Protein AF-A0A7L3EY01-F1 (afdb_monomer_lite)

pLDDT: mean 86.4, std 13.01, range [42.72, 97.88]

Radius of gyration: 22.58 Å; chains: 1; bounding box: 52×26×66 Å

InterPro domains:
  IPR003961 Fibronectin type III [PF00041] (53-123)
  IPR003961 Fibronectin type III [PS50853] (38-135)
  IPR003961 Fibronectin type III [cd00063] (39-123)
  IPR013783 Immunoglobulin-like fold [G3DSA:2.60.40.10] (29-134)
  IPR036116 Fibronectin type III superfamily [SSF49265] (3-123)
  IPR051622 Receptor-type Tyrosine-protein Phosphatases [PTHR24051] (3-133)

Foldseek 3Di:
DDDDDDDDDFAQDKDKDFDADPPGRTPDIDIDHHHAAAFAEFPDWDADLVQQKIFGDQTDCRRHDFQWKWKWKWKAAQPPRHTDDIDIDIGGSPDGMDHDDDDDARIKIWMWMWTAHPNGTYDIDIDMFTHHNVSGGDD

Structure (mmCIF, N/CA/C/O backbone):
data_AF-A0A7L3EY01-F1
#
_entry.id   AF-A0A7L3EY01-F1
#
loop_
_atom_site.group_PDB
_atom_site.id
_atom_site.type_symbol
_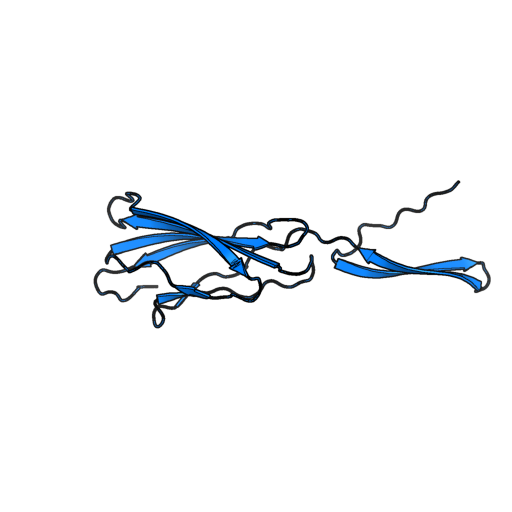atom_site.label_atom_id
_atom_site.label_alt_id
_atom_site.label_comp_id
_atom_site.label_asym_id
_atom_site.label_entity_id
_atom_site.label_seq_id
_atom_site.pdbx_PDB_ins_code
_atom_site.Cartn_x
_atom_site.Cartn_y
_atom_site.Cartn_z
_atom_site.occupancy
_atom_site.B_iso_or_equiv
_atom_site.auth_seq_id
_atom_site.auth_comp_id
_atom_site.auth_asym_id
_atom_site.auth_atom_id
_atom_site.pdbx_PDB_model_num
ATOM 1 N N . GLU A 1 1 ? -28.245 11.741 30.241 1.00 49.69 1 GLU A N 1
ATOM 2 C CA . GLU A 1 1 ? -27.442 10.896 29.337 1.00 49.69 1 GLU A CA 1
ATOM 3 C C . GLU A 1 1 ? -25.985 10.990 29.738 1.00 49.69 1 GLU A C 1
ATOM 5 O O . GLU A 1 1 ? -25.559 12.064 30.147 1.00 49.69 1 GLU A O 1
ATOM 10 N N . GLY A 1 2 ? -25.257 9.879 29.673 1.00 71.88 2 GLY A N 1
ATOM 11 C CA . GLY A 1 2 ? -23.811 9.851 29.860 1.00 71.88 2 GLY A CA 1
ATOM 12 C C . GLY A 1 2 ? -23.188 9.128 28.676 1.00 71.88 2 GLY A C 1
ATOM 13 O O . GLY A 1 2 ? -23.636 8.041 28.322 1.00 71.88 2 GLY A O 1
ATOM 14 N N . THR A 1 3 ? -22.193 9.742 28.052 1.00 77.25 3 THR A N 1
ATOM 15 C CA . THR A 1 3 ? -21.372 9.132 27.006 1.00 77.25 3 THR A CA 1
ATOM 16 C C . THR A 1 3 ? -20.046 8.699 27.614 1.00 77.25 3 THR A C 1
ATOM 18 O O . THR A 1 3 ? -19.412 9.454 28.350 1.00 77.25 3 THR A O 1
ATOM 21 N N . VAL A 1 4 ? -19.633 7.470 27.314 1.00 71.81 4 VAL A N 1
ATOM 22 C CA . VAL A 1 4 ? -18.305 6.953 27.651 1.00 71.81 4 VAL A CA 1
ATOM 23 C C . VAL A 1 4 ? -17.528 6.840 26.352 1.00 71.81 4 VAL A C 1
ATOM 25 O O . VAL A 1 4 ? -17.966 6.164 25.425 1.00 71.81 4 VAL A O 1
ATOM 28 N N . THR A 1 5 ? -16.388 7.516 26.288 1.00 77.38 5 THR A N 1
ATOM 29 C CA . THR A 1 5 ? -15.498 7.479 25.127 1.00 77.38 5 THR A CA 1
ATOM 30 C C . THR A 1 5 ? -14.306 6.592 25.453 1.00 77.38 5 THR A C 1
ATOM 32 O O . THR A 1 5 ? -13.633 6.803 26.462 1.00 77.38 5 THR A O 1
ATOM 35 N N . CYS A 1 6 ? -14.043 5.600 24.607 1.00 72.44 6 CYS A N 1
ATOM 36 C CA . CYS A 1 6 ? -12.846 4.772 24.707 1.00 72.44 6 CYS A CA 1
ATOM 37 C C . CYS A 1 6 ? -11.622 5.512 24.144 1.00 72.44 6 CYS A C 1
ATOM 39 O O . CYS A 1 6 ? -11.745 6.376 23.276 1.00 72.44 6 CYS A O 1
ATOM 41 N N . SER A 1 7 ? -10.430 5.146 24.620 1.00 82.25 7 SER A N 1
ATOM 42 C CA . SER A 1 7 ? -9.161 5.536 23.994 1.00 82.25 7 SER A CA 1
ATOM 43 C C . SER A 1 7 ? -9.112 5.087 22.524 1.00 82.25 7 SER A C 1
ATOM 45 O O . SER A 1 7 ? -9.858 4.177 22.155 1.00 82.25 7 SER A O 1
ATOM 47 N N . PRO A 1 8 ? -8.231 5.669 21.687 1.00 85.12 8 PRO A N 1
ATOM 48 C CA . PRO A 1 8 ? -8.068 5.233 20.304 1.00 85.12 8 PRO A CA 1
ATOM 49 C C . PRO A 1 8 ? -7.839 3.721 20.224 1.00 85.12 8 PRO A C 1
ATOM 51 O O . PRO A 1 8 ? -6.932 3.189 20.867 1.00 85.12 8 PRO A O 1
ATOM 54 N N . LEU A 1 9 ? -8.696 3.046 19.464 1.00 88.94 9 LEU A N 1
ATOM 55 C CA . LEU A 1 9 ? -8.659 1.603 19.260 1.00 88.94 9 LEU A CA 1
ATOM 56 C C . LEU A 1 9 ? -7.866 1.268 17.998 1.00 88.94 9 LEU A C 1
ATOM 58 O O . LEU A 1 9 ? -7.708 2.114 17.116 1.00 88.94 9 LEU A O 1
ATOM 62 N N . GLN A 1 10 ? -7.376 0.033 17.910 1.00 88.44 10 GLN A N 1
ATOM 63 C CA . GLN A 1 10 ? -6.713 -0.442 16.704 1.00 88.44 10 GLN A CA 1
ATOM 64 C C . GLN A 1 10 ? -7.724 -0.434 15.541 1.00 88.44 10 GLN A C 1
ATOM 66 O O . GLN A 1 10 ? -8.864 -0.870 15.736 1.00 88.44 10 GLN A O 1
ATOM 71 N N . PRO A 1 11 ? -7.353 0.085 14.359 1.00 91.62 11 PRO A N 1
ATOM 72 C CA . PRO A 1 11 ? -8.216 0.053 13.181 1.00 91.62 11 PRO A CA 1
ATOM 73 C C . PRO A 1 11 ? -8.474 -1.382 12.718 1.00 91.62 11 PRO A C 1
ATOM 75 O O . PRO A 1 11 ? -7.738 -2.301 13.084 1.00 91.62 11 PRO A O 1
ATOM 78 N N . PHE A 1 12 ? -9.541 -1.569 11.939 1.00 93.06 12 PHE A N 1
ATOM 79 C CA . PHE A 1 12 ? -9.914 -2.855 11.341 1.00 93.06 12 PHE A CA 1
ATOM 80 C C . PHE A 1 12 ? -9.846 -4.053 12.310 1.00 93.06 12 PHE A C 1
ATOM 82 O O . PHE A 1 12 ? -9.327 -5.124 11.998 1.00 93.06 12 PHE A O 1
ATOM 89 N N . THR A 1 13 ? -10.328 -3.852 13.537 1.00 92.56 13 THR A N 1
ATOM 90 C CA . THR A 1 13 ? -10.245 -4.828 14.629 1.00 92.56 13 THR A CA 1
ATOM 91 C C . THR A 1 13 ? -11.618 -4.994 15.274 1.00 92.56 13 THR A C 1
ATOM 93 O O . THR A 1 13 ? -12.317 -4.016 15.539 1.00 92.56 13 THR A O 1
ATOM 96 N N . GLU A 1 14 ? -12.021 -6.240 15.526 1.00 93.50 14 GLU A N 1
ATOM 97 C CA . GLU A 1 14 ? -13.249 -6.544 16.260 1.00 93.50 14 GLU A CA 1
ATOM 98 C C . GLU A 1 14 ? -13.011 -6.429 17.769 1.00 93.50 14 GLU A C 1
ATOM 100 O O . GLU A 1 14 ? -12.090 -7.028 18.327 1.00 93.50 14 GLU A O 1
ATOM 105 N N . TYR A 1 15 ? -13.865 -5.660 18.434 1.00 91.94 15 TYR A N 1
ATOM 106 C CA . TYR A 1 15 ? -13.854 -5.460 19.873 1.00 91.94 15 TYR A CA 1
ATOM 107 C C . TYR A 1 15 ? -15.171 -5.918 20.489 1.00 91.94 15 TYR A C 1
ATOM 109 O O . TYR A 1 15 ? -16.252 -5.695 19.944 1.00 91.94 15 TYR A O 1
ATOM 117 N N . SER A 1 16 ? -15.073 -6.493 21.688 1.00 92.00 16 SER A N 1
ATOM 118 C CA . SER A 1 16 ? -16.220 -6.773 22.548 1.00 92.00 16 SER A CA 1
ATOM 119 C C . SER A 1 16 ? -16.339 -5.687 23.608 1.00 92.00 16 SER A C 1
ATOM 121 O O . SER A 1 16 ? -15.411 -5.488 24.393 1.00 92.00 16 SER A O 1
ATOM 123 N N . VAL A 1 17 ? -17.486 -5.011 23.668 1.00 89.38 17 VAL A N 1
ATOM 124 C CA . VAL A 1 17 ? -17.809 -4.114 24.790 1.00 89.38 17 VAL A CA 1
ATOM 125 C C . VAL A 1 17 ? -18.783 -4.830 25.694 1.00 89.38 17 VAL A C 1
ATOM 127 O O . VAL A 1 17 ? -19.829 -5.288 25.234 1.00 89.38 17 VAL A O 1
ATOM 130 N N . THR A 1 18 ? -18.452 -4.891 26.976 1.00 90.94 18 THR A N 1
ATOM 131 C CA . THR A 1 18 ? -19.331 -5.401 28.024 1.00 90.94 18 THR A CA 1
ATOM 132 C C . THR A 1 18 ? -19.664 -4.282 29.000 1.00 90.94 18 THR A C 1
ATOM 134 O O . THR A 1 18 ? -18.821 -3.447 29.330 1.00 90.94 18 THR A O 1
ATOM 137 N N . ILE A 1 19 ? -20.918 -4.245 29.445 1.00 90.06 19 ILE A N 1
ATOM 138 C CA . ILE A 1 19 ? -21.365 -3.378 30.533 1.00 90.06 19 ILE A CA 1
ATOM 139 C C . ILE A 1 19 ? -21.775 -4.283 31.682 1.00 90.06 19 ILE A C 1
ATOM 141 O O . ILE A 1 19 ? -22.735 -5.049 31.564 1.00 90.06 19 ILE A O 1
ATOM 145 N N . ASP A 1 20 ? -21.056 -4.158 32.792 1.00 91.19 20 ASP A N 1
ATOM 146 C CA . ASP A 1 20 ? -21.244 -4.974 33.983 1.00 91.19 20 ASP A CA 1
ATOM 147 C C . ASP A 1 20 ? -21.751 -4.121 35.150 1.00 91.19 20 ASP A C 1
ATOM 149 O O . ASP A 1 20 ? -21.244 -3.032 35.426 1.00 91.19 20 ASP A O 1
ATOM 153 N N . LEU A 1 21 ? -22.754 -4.632 35.862 1.00 91.69 21 LEU A N 1
ATOM 154 C CA . LEU A 1 21 ? -23.177 -4.116 37.157 1.00 91.69 21 LEU A CA 1
ATOM 155 C C . LEU A 1 21 ? -22.508 -4.916 38.279 1.00 91.69 21 LEU A C 1
ATOM 157 O O . LEU A 1 21 ? -22.478 -6.151 38.222 1.00 91.69 21 LEU A O 1
ATOM 161 N N . PRO A 1 22 ? -22.035 -4.255 39.347 1.00 89.00 22 PRO A N 1
ATOM 162 C CA . PRO A 1 22 ? -21.622 -4.955 40.552 1.00 89.00 22 PRO A CA 1
ATOM 163 C C . PRO A 1 22 ? -22.772 -5.821 41.113 1.00 89.00 22 PRO A C 1
ATOM 165 O O . PRO A 1 22 ? -23.925 -5.390 41.086 1.00 89.00 22 PRO A O 1
ATOM 168 N N . PRO A 1 23 ? -22.494 -7.015 41.666 1.00 88.31 23 PRO A N 1
ATOM 169 C CA . PRO A 1 23 ? -21.160 -7.549 41.902 1.00 88.31 23 PRO A CA 1
ATOM 170 C C . PRO A 1 23 ? -20.489 -8.187 40.680 1.00 88.31 23 PRO A C 1
ATOM 172 O O . PRO A 1 23 ? -19.274 -8.194 40.700 1.00 88.31 23 PRO A O 1
ATOM 175 N N . ASN A 1 24 ? -21.216 -8.702 39.677 1.00 83.81 24 ASN A N 1
ATOM 176 C CA . ASN A 1 24 ? -20.680 -9.311 38.435 1.00 83.81 24 ASN A CA 1
ATOM 177 C C . ASN A 1 24 ? -21.830 -9.683 37.466 1.00 83.81 24 ASN A C 1
ATOM 179 O O . ASN A 1 24 ? -22.008 -10.845 37.105 1.00 83.81 24 ASN A O 1
ATOM 183 N N . THR A 1 25 ? -22.709 -8.744 37.121 1.00 92.81 25 THR A N 1
ATOM 184 C CA . THR A 1 25 ? -23.828 -8.996 36.194 1.00 92.81 25 THR A CA 1
ATOM 185 C C . THR A 1 25 ? -23.606 -8.248 34.891 1.00 92.81 25 THR A C 1
ATOM 187 O O . THR A 1 25 ? -23.777 -7.033 34.857 1.00 92.81 25 THR A O 1
ATOM 190 N N . THR A 1 26 ? -23.283 -8.964 33.814 1.00 90.38 26 THR A N 1
ATOM 191 C CA . THR A 1 26 ? -23.243 -8.383 32.468 1.00 90.38 26 THR A CA 1
ATOM 192 C C . THR A 1 26 ? -24.659 -8.071 32.013 1.00 90.38 26 THR A C 1
ATOM 194 O O . THR A 1 26 ? -25.468 -8.968 31.784 1.00 90.38 26 THR A O 1
ATOM 197 N N . ILE A 1 27 ? -24.973 -6.786 31.904 1.00 93.12 27 ILE A N 1
ATOM 198 C CA . ILE A 1 27 ? -26.282 -6.310 31.444 1.00 93.12 27 ILE A CA 1
ATOM 199 C C . ILE A 1 27 ? -26.307 -6.060 29.940 1.00 93.12 27 ILE A C 1
ATOM 201 O O . ILE A 1 27 ? -27.381 -5.978 29.348 1.00 93.12 27 ILE A O 1
ATOM 205 N N . PHE A 1 28 ? -25.135 -5.940 29.318 1.00 89.75 28 PHE A N 1
ATOM 206 C CA . PHE A 1 28 ? -25.025 -5.715 27.890 1.00 89.75 28 PHE A CA 1
ATOM 207 C C . PHE A 1 28 ? -23.682 -6.206 27.359 1.00 89.75 28 PHE A C 1
ATOM 209 O O . PHE A 1 28 ? -22.649 -6.017 28.000 1.00 89.75 28 PHE A O 1
ATOM 216 N N . SER A 1 29 ? -23.700 -6.811 26.176 1.00 92.25 29 SER A N 1
ATOM 217 C CA . SER A 1 29 ? -22.501 -7.159 25.427 1.00 92.25 29 SER A CA 1
ATOM 218 C C . SER A 1 29 ? -22.784 -7.004 23.940 1.00 92.25 29 SER A C 1
ATOM 220 O O . SER A 1 29 ? -23.815 -7.472 23.456 1.00 92.25 29 SER A O 1
ATOM 222 N N . TRP A 1 30 ? -21.881 -6.342 23.224 1.00 93.62 30 TRP A N 1
ATOM 223 C CA . TRP A 1 30 ? -21.912 -6.298 21.767 1.00 93.62 30 TRP A CA 1
ATOM 224 C C . TRP A 1 30 ? -20.522 -6.527 21.186 1.00 93.62 30 TRP A C 1
ATOM 226 O O . TRP A 1 30 ? -19.507 -6.329 21.859 1.00 93.62 30 TRP A O 1
ATOM 236 N N . LEU A 1 31 ? -20.495 -6.926 19.921 1.00 94.50 31 LEU A N 1
ATOM 237 C CA . LEU A 1 31 ? -19.301 -6.886 19.095 1.00 94.50 31 LEU A CA 1
ATOM 238 C C . LEU A 1 31 ? -19.419 -5.688 18.165 1.00 94.50 31 LEU A C 1
ATOM 240 O O . LEU A 1 31 ? -20.497 -5.410 17.637 1.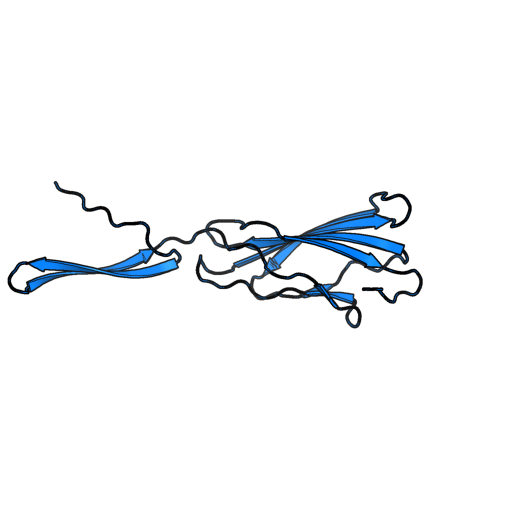00 94.50 31 LEU A O 1
ATOM 244 N N . PHE A 1 32 ? -18.317 -4.983 17.972 1.00 91.56 32 PHE A N 1
ATOM 245 C CA . PHE A 1 32 ? -18.222 -3.951 16.955 1.00 91.56 32 PHE A CA 1
ATOM 246 C C . PHE A 1 32 ? -16.841 -3.994 16.312 1.00 91.56 32 PHE A C 1
ATOM 248 O O . PHE A 1 32 ? -15.840 -4.255 16.978 1.00 91.56 32 PHE A O 1
ATOM 255 N N . THR A 1 33 ? -16.792 -3.726 15.014 1.00 92.12 33 THR A N 1
ATOM 256 C CA . THR A 1 33 ? -15.542 -3.620 14.263 1.00 92.12 33 THR A CA 1
ATOM 257 C C . THR A 1 33 ? -15.198 -2.149 14.100 1.00 92.12 33 THR A C 1
ATOM 259 O O . THR A 1 33 ? -16.066 -1.335 13.784 1.00 92.12 33 THR A O 1
ATOM 262 N N . THR A 1 34 ? -13.943 -1.792 14.352 1.00 93.00 34 THR A N 1
ATOM 263 C CA . THR A 1 34 ? -13.446 -0.442 14.080 1.00 93.00 34 THR A CA 1
ATOM 264 C C . THR A 1 34 ? -13.312 -0.203 12.579 1.00 93.00 34 THR A C 1
ATOM 266 O O . THR A 1 34 ? -13.014 -1.118 11.812 1.00 93.00 34 THR A O 1
ATOM 269 N N . GLU A 1 35 ? -13.520 1.046 12.164 1.00 93.44 35 GLU A N 1
ATOM 270 C CA . GLU A 1 35 ? -13.339 1.471 10.775 1.00 93.44 35 GLU A CA 1
ATOM 271 C C . GLU A 1 35 ? -11.901 1.227 10.285 1.00 93.44 35 GLU A C 1
ATOM 273 O O . GLU A 1 35 ? -10.940 1.196 11.067 1.00 93.44 35 GLU A O 1
ATOM 278 N N . GLU A 1 36 ? -11.757 1.084 8.969 1.00 95.44 36 GLU A N 1
ATOM 279 C CA . GLU A 1 36 ? -10.449 1.039 8.321 1.00 95.44 36 GLU A CA 1
ATOM 280 C C . GLU A 1 36 ? -9.759 2.406 8.369 1.00 95.44 36 GLU A C 1
ATOM 282 O O . GLU A 1 36 ? -10.381 3.471 8.388 1.00 95.44 36 GLU A O 1
ATOM 287 N N . THR A 1 37 ? -8.437 2.375 8.310 1.00 95.56 37 THR A N 1
ATOM 288 C CA . THR A 1 37 ? -7.587 3.534 8.062 1.00 95.56 37 THR A CA 1
ATOM 289 C C . THR A 1 37 ? -6.741 3.287 6.817 1.00 95.56 37 THR A C 1
ATOM 291 O O . THR A 1 37 ? -6.790 2.231 6.180 1.00 95.56 37 THR A O 1
ATOM 294 N N . VAL A 1 38 ? -6.001 4.307 6.385 1.00 96.94 38 VAL A N 1
ATOM 295 C CA . VAL A 1 38 ? -5.104 4.152 5.237 1.00 96.94 38 VAL A CA 1
ATOM 296 C C . VAL A 1 38 ? -3.980 3.152 5.565 1.00 96.94 38 VAL A C 1
ATOM 298 O O . VAL A 1 38 ? -3.526 3.107 6.713 1.00 96.94 38 VAL A O 1
ATOM 301 N N . PRO A 1 39 ? -3.497 2.356 4.592 1.00 96.81 39 PRO A N 1
ATOM 302 C CA . PRO A 1 39 ? -2.396 1.430 4.827 1.00 96.81 39 PRO A CA 1
ATOM 303 C C . PRO A 1 39 ? -1.113 2.135 5.236 1.00 96.81 39 PRO A C 1
ATOM 305 O O . PRO A 1 39 ? -0.897 3.311 4.930 1.00 96.81 39 PRO A O 1
ATOM 308 N N . ASP A 1 40 ? -0.206 1.362 5.817 1.00 95.44 40 ASP A N 1
ATOM 309 C CA . ASP A 1 40 ? 1.167 1.801 6.002 1.00 95.44 40 ASP A CA 1
ATOM 310 C C . ASP A 1 40 ? 1.916 1.908 4.666 1.00 95.44 40 ASP A C 1
ATOM 312 O O . ASP A 1 40 ? 1.515 1.383 3.620 1.00 95.44 40 ASP A O 1
ATOM 316 N N . LYS A 1 41 ? 3.041 2.625 4.703 1.00 96.25 41 LYS A N 1
ATOM 317 C CA . LYS A 1 41 ? 3.930 2.767 3.550 1.00 96.25 41 LYS A CA 1
ATOM 318 C C . LYS A 1 41 ? 4.543 1.402 3.202 1.00 96.25 41 LYS A C 1
ATOM 320 O O . LYS A 1 41 ? 5.074 0.763 4.109 1.00 96.25 41 LYS A O 1
ATOM 325 N N . PRO A 1 42 ? 4.592 0.995 1.919 1.00 95.69 42 PRO A N 1
ATOM 326 C CA . PRO A 1 42 ? 5.388 -0.158 1.508 1.00 95.69 42 PRO A CA 1
ATOM 327 C C . PRO A 1 42 ? 6.836 -0.045 2.002 1.00 95.69 42 PRO A C 1
ATOM 329 O O . PRO A 1 42 ? 7.460 1.013 1.884 1.00 95.69 42 PRO A O 1
ATOM 332 N N . GLU A 1 43 ? 7.367 -1.125 2.569 1.00 93.69 43 GLU A N 1
ATOM 333 C CA . GLU A 1 43 ? 8.724 -1.133 3.130 1.00 93.69 43 GLU A CA 1
ATOM 334 C C . GLU A 1 43 ? 9.784 -1.250 2.033 1.00 93.69 43 GLU A C 1
ATOM 336 O O . GLU A 1 43 ? 10.784 -0.526 2.029 1.00 93.69 43 GLU A O 1
ATOM 341 N N . GLU A 1 44 ? 9.526 -2.125 1.061 1.00 93.50 44 GLU A N 1
ATOM 342 C CA . GLU A 1 44 ? 10.474 -2.476 0.017 1.00 93.50 44 GLU A CA 1
ATOM 343 C C . GLU A 1 44 ? 9.834 -2.481 -1.368 1.00 93.50 44 GLU A C 1
ATOM 345 O O . GLU A 1 44 ? 8.697 -2.906 -1.572 1.00 93.50 44 GLU A O 1
ATOM 350 N N . LEU A 1 45 ? 10.626 -2.013 -2.327 1.00 94.81 45 LEU A N 1
ATOM 351 C CA . LEU A 1 45 ? 10.361 -2.050 -3.753 1.00 94.81 45 LEU A CA 1
ATOM 352 C C . LEU A 1 45 ? 11.707 -2.289 -4.430 1.00 94.81 45 LEU A C 1
ATOM 354 O O . LEU A 1 45 ? 12.648 -1.516 -4.223 1.00 94.81 45 LEU A O 1
ATOM 358 N N . TRP A 1 46 ? 11.797 -3.352 -5.218 1.00 92.25 46 TRP A N 1
ATOM 359 C CA . TRP A 1 46 ? 13.014 -3.741 -5.919 1.00 92.25 46 TRP A CA 1
ATOM 360 C C . TRP A 1 46 ? 12.715 -4.109 -7.366 1.00 92.25 46 TRP A C 1
ATOM 362 O O . TRP A 1 46 ? 11.575 -4.397 -7.734 1.00 92.25 46 TRP A O 1
ATOM 372 N N . LEU A 1 47 ? 13.755 -4.087 -8.195 1.00 88.19 47 LEU A N 1
ATOM 373 C CA . LEU A 1 47 ? 13.681 -4.589 -9.555 1.00 88.19 47 LEU A CA 1
ATOM 374 C C . LEU A 1 47 ? 14.279 -5.991 -9.610 1.00 88.19 47 LEU A C 1
ATOM 376 O O . LEU A 1 47 ? 15.390 -6.211 -9.137 1.00 88.19 47 LEU A O 1
ATOM 380 N N . ASP A 1 48 ? 13.543 -6.919 -10.205 1.00 86.06 48 ASP A N 1
ATOM 381 C CA . ASP A 1 48 ? 14.005 -8.256 -10.553 1.00 86.06 48 ASP A CA 1
ATOM 382 C C . ASP A 1 48 ? 14.603 -8.212 -11.975 1.00 86.06 48 ASP A C 1
ATOM 384 O O . ASP A 1 48 ? 13.849 -8.084 -12.948 1.00 86.06 48 ASP A O 1
ATOM 388 N N . PRO A 1 49 ? 15.943 -8.252 -12.126 1.00 77.12 49 PRO A N 1
ATOM 389 C CA . PRO A 1 49 ? 16.597 -8.122 -13.425 1.00 77.12 49 PRO A CA 1
ATOM 390 C C . PRO A 1 49 ? 16.406 -9.357 -14.310 1.00 77.12 49 PRO A C 1
ATOM 392 O O . PRO A 1 49 ? 16.451 -9.227 -15.530 1.00 77.12 49 PRO A O 1
ATOM 395 N N . ASP A 1 50 ? 16.166 -10.531 -13.721 1.00 78.81 50 ASP A N 1
ATOM 396 C CA . ASP A 1 50 ? 15.966 -11.771 -14.476 1.00 78.81 50 ASP A CA 1
ATOM 397 C C . ASP A 1 50 ? 14.591 -11.778 -15.158 1.00 78.81 50 ASP A C 1
ATOM 399 O O . ASP A 1 50 ? 14.413 -12.367 -16.225 1.00 78.81 50 ASP A O 1
ATOM 403 N N . ARG A 1 51 ? 13.613 -11.096 -14.549 1.00 79.62 51 ARG A N 1
ATOM 404 C CA . ARG A 1 51 ? 12.234 -10.987 -15.050 1.00 79.62 51 ARG A CA 1
ATOM 405 C C . ARG A 1 51 ? 11.909 -9.655 -15.722 1.00 79.62 51 ARG A C 1
ATOM 407 O O . ARG A 1 51 ? 10.885 -9.568 -16.400 1.00 79.62 51 ARG A O 1
ATOM 414 N N . GLY A 1 52 ? 12.734 -8.628 -15.518 1.00 81.56 52 GLY A N 1
ATOM 415 C CA . GLY A 1 52 ? 12.465 -7.264 -15.982 1.00 81.56 52 GLY A CA 1
ATOM 416 C C . GLY A 1 52 ? 11.261 -6.622 -15.283 1.00 81.56 52 GLY A C 1
ATOM 417 O O . GLY A 1 52 ? 10.522 -5.847 -15.894 1.00 8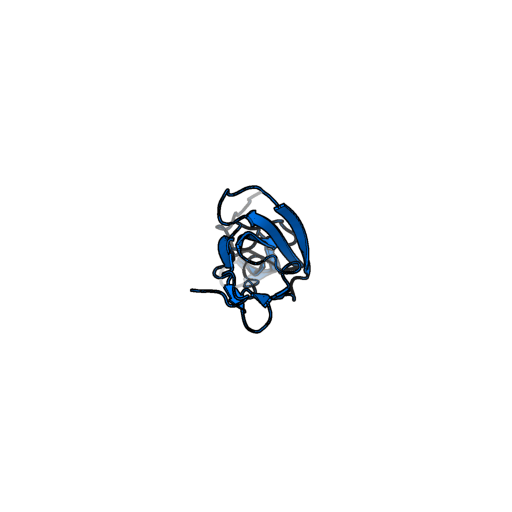1.56 52 GLY A O 1
ATOM 418 N N . SER A 1 53 ? 11.011 -6.967 -14.017 1.00 88.62 53 SER A N 1
ATOM 419 C CA . SER A 1 53 ? 9.800 -6.561 -13.293 1.00 88.62 53 SER A CA 1
ATOM 420 C C . SER A 1 53 ? 10.085 -5.943 -11.933 1.00 88.62 53 SER A C 1
ATOM 422 O O . SER A 1 53 ? 10.968 -6.377 -11.200 1.00 88.62 53 SER A O 1
ATOM 424 N N . LEU A 1 54 ? 9.291 -4.940 -11.574 1.00 91.88 54 LEU A N 1
ATOM 425 C CA . LEU A 1 54 ? 9.224 -4.384 -10.229 1.00 91.88 54 LEU A CA 1
ATOM 426 C C . LEU A 1 54 ? 8.499 -5.356 -9.307 1.00 91.88 54 LEU A C 1
ATOM 428 O O . LEU A 1 54 ? 7.485 -5.933 -9.701 1.00 91.88 54 LEU A O 1
ATOM 432 N N . ARG A 1 55 ? 8.991 -5.501 -8.079 1.00 94.31 55 ARG A N 1
ATOM 433 C CA . ARG A 1 55 ? 8.420 -6.366 -7.045 1.00 94.31 55 ARG A CA 1
ATOM 434 C C . ARG A 1 55 ? 8.424 -5.667 -5.693 1.00 94.31 55 ARG A C 1
ATOM 436 O O . ARG A 1 55 ? 9.284 -4.831 -5.421 1.00 94.31 55 ARG A O 1
ATOM 443 N N . TRP A 1 56 ? 7.445 -6.007 -4.869 1.00 96.19 56 TRP A N 1
ATOM 444 C CA . TRP A 1 56 ? 7.278 -5.486 -3.514 1.00 96.19 56 TRP A CA 1
ATOM 445 C C . TRP A 1 56 ? 6.634 -6.547 -2.621 1.00 96.19 56 TRP A C 1
ATOM 447 O O . TRP A 1 56 ? 6.068 -7.525 -3.113 1.00 96.19 56 TRP A O 1
ATOM 457 N N . ASN A 1 57 ? 6.709 -6.353 -1.306 1.00 95.44 57 ASN A N 1
ATOM 458 C CA . ASN A 1 57 ? 6.010 -7.204 -0.345 1.00 95.44 57 ASN A CA 1
ATOM 459 C C . ASN A 1 57 ? 4.545 -6.769 -0.203 1.00 95.44 57 ASN A C 1
ATOM 461 O O . ASN A 1 57 ? 4.225 -5.580 -0.290 1.00 95.44 57 ASN A O 1
ATOM 465 N N . SER A 1 58 ? 3.650 -7.731 0.037 1.00 94.44 58 SER A N 1
ATOM 466 C CA . SER A 1 58 ? 2.258 -7.432 0.380 1.00 94.44 58 SER A CA 1
ATOM 467 C C . SER A 1 58 ? 2.190 -6.624 1.677 1.00 94.44 58 SER A C 1
ATOM 469 O O . SER A 1 58 ? 2.939 -6.899 2.614 1.00 94.44 58 SER A O 1
ATOM 471 N N . LEU A 1 59 ? 1.281 -5.652 1.746 1.00 94.88 59 LEU A N 1
ATOM 472 C CA . LEU A 1 59 ? 1.081 -4.860 2.956 1.00 94.88 59 LEU A CA 1
ATOM 473 C C . LEU A 1 59 ? 0.287 -5.667 3.992 1.00 94.88 59 LEU A C 1
ATOM 475 O O . LEU A 1 59 ? -0.602 -6.432 3.607 1.00 94.88 59 LEU A O 1
ATOM 479 N N . PRO A 1 60 ? 0.580 -5.504 5.292 1.00 92.62 60 PRO A N 1
ATOM 480 C CA . PRO A 1 60 ? -0.236 -6.099 6.339 1.00 92.62 60 PRO A CA 1
ATOM 481 C C . PRO A 1 60 ? -1.638 -5.475 6.339 1.00 92.62 60 PRO A C 1
ATOM 483 O O . PRO A 1 60 ? -1.799 -4.280 6.093 1.00 92.62 60 PRO A O 1
ATOM 486 N N . SER A 1 61 ? -2.655 -6.268 6.675 1.00 89.62 61 SER A N 1
ATOM 487 C CA . SER A 1 61 ? -4.052 -5.819 6.734 1.00 89.62 61 SER A CA 1
ATOM 488 C C . SER A 1 61 ? -4.435 -5.178 8.074 1.00 89.62 61 SER A C 1
ATOM 490 O O . SER A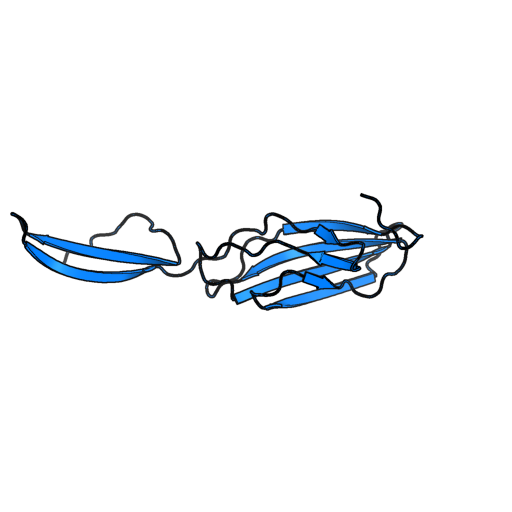 1 61 ? -5.613 -5.083 8.396 1.00 89.62 61 SER A O 1
ATOM 492 N N . CYS A 1 62 ? -3.464 -4.762 8.894 1.00 89.31 62 CYS A N 1
ATOM 493 C CA . CYS A 1 62 ? -3.713 -4.243 10.246 1.00 89.31 62 CYS A CA 1
ATOM 494 C C . CYS A 1 62 ? -4.555 -2.960 10.263 1.00 89.31 62 CYS A C 1
ATOM 496 O O . CYS A 1 62 ? -5.222 -2.690 11.253 1.00 89.31 62 CYS A O 1
ATOM 498 N N . ASN A 1 63 ? -4.506 -2.185 9.177 1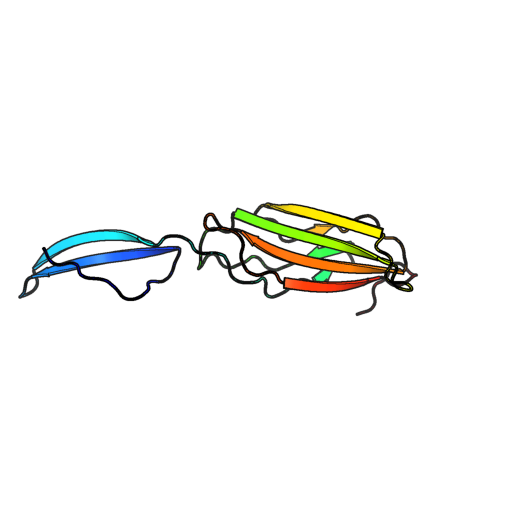.00 92.06 63 ASN A N 1
ATOM 499 C CA . ASN A 1 63 ? -5.235 -0.927 9.027 1.00 92.06 63 ASN A CA 1
ATOM 500 C C . ASN A 1 63 ? -6.491 -1.075 8.151 1.00 92.06 63 ASN A C 1
ATOM 502 O O . ASN A 1 63 ? -7.228 -0.112 7.988 1.00 92.06 63 ASN A O 1
ATOM 506 N N . GLY A 1 64 ? -6.749 -2.254 7.583 1.00 93.56 64 GLY A N 1
ATOM 507 C CA . GLY A 1 64 ? -7.844 -2.484 6.640 1.00 93.56 64 GLY A CA 1
ATOM 508 C C . GLY A 1 64 ? -7.500 -3.526 5.583 1.00 93.56 64 GLY A C 1
ATOM 509 O O . GLY A 1 64 ? -6.345 -3.948 5.452 1.00 93.56 64 GLY A O 1
ATOM 510 N N . GLU A 1 65 ? -8.494 -3.921 4.791 1.00 95.62 65 GLU A N 1
ATOM 511 C CA . GLU A 1 65 ? -8.271 -4.809 3.652 1.00 95.62 65 GLU A CA 1
ATOM 512 C C . GLU A 1 65 ? -7.498 -4.089 2.533 1.00 95.62 65 GLU A C 1
ATOM 514 O O . GLU A 1 65 ? -7.878 -3.013 2.062 1.00 95.62 65 GLU A O 1
ATOM 519 N N . ILE A 1 66 ? -6.400 -4.692 2.062 1.00 97.06 66 ILE A N 1
ATOM 520 C CA . ILE A 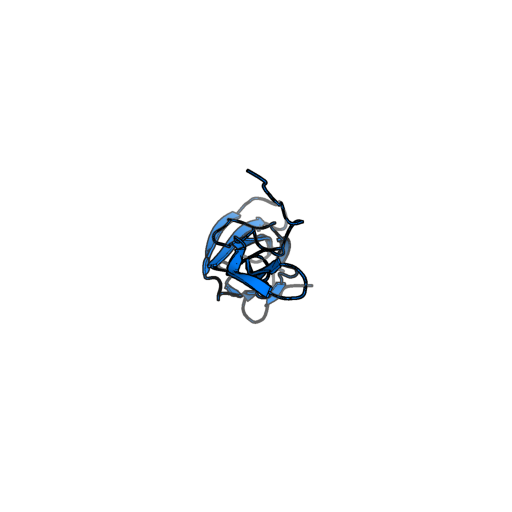1 66 ? -5.627 -4.147 0.941 1.00 97.06 66 ILE A CA 1
ATOM 521 C C . ILE A 1 66 ? -6.360 -4.448 -0.366 1.00 97.06 66 ILE A C 1
ATOM 523 O O . ILE A 1 66 ? -6.222 -5.523 -0.948 1.00 97.06 66 ILE A O 1
ATOM 527 N N . ILE A 1 67 ? -7.108 -3.467 -0.863 1.00 97.19 67 ILE A N 1
ATOM 528 C CA . ILE A 1 67 ? -7.885 -3.593 -2.104 1.00 97.19 67 ILE A CA 1
ATOM 529 C C . ILE A 1 67 ? -7.044 -3.326 -3.360 1.00 97.19 67 ILE A C 1
ATOM 531 O O . ILE A 1 67 ? -7.443 -3.684 -4.471 1.00 97.19 67 ILE A O 1
ATOM 535 N N . GLY A 1 68 ? -5.871 -2.700 -3.220 1.00 97.38 68 GLY A N 1
ATOM 536 C CA . GLY A 1 68 ? -5.021 -2.393 -4.366 1.00 97.38 68 GLY A CA 1
ATOM 537 C C . GLY A 1 68 ? -3.735 -1.641 -4.071 1.00 97.38 68 GLY A C 1
ATOM 538 O O . GLY A 1 68 ? -3.467 -1.217 -2.949 1.00 97.38 68 GLY A O 1
ATOM 539 N N . TYR A 1 69 ? -2.975 -1.424 -5.142 1.00 97.88 69 TYR A N 1
ATOM 540 C CA . TYR A 1 69 ? -1.776 -0.592 -5.165 1.00 97.88 69 TYR A CA 1
ATOM 541 C C . TYR A 1 69 ? -1.890 0.475 -6.249 1.00 97.88 69 TYR A C 1
ATOM 543 O O . TYR A 1 69 ? -2.423 0.223 -7.330 1.00 97.88 69 TYR A O 1
ATOM 551 N N . GLN A 1 70 ? -1.361 1.664 -5.980 1.00 97.25 70 GLN A N 1
ATOM 552 C CA . GLN A 1 70 ? -1.139 2.686 -7.002 1.00 97.25 70 GLN A CA 1
ATOM 553 C C . GLN A 1 70 ? 0.347 2.783 -7.302 1.00 97.25 70 GLN A C 1
ATOM 555 O O . GLN A 1 70 ? 1.139 3.043 -6.397 1.00 97.25 70 GLN A O 1
ATOM 560 N N . LEU A 1 71 ? 0.705 2.587 -8.570 1.00 95.62 71 LEU A N 1
ATOM 561 C CA . LEU A 1 71 ? 2.069 2.736 -9.064 1.00 95.62 71 LEU A CA 1
ATOM 562 C C . LEU A 1 71 ? 2.153 3.954 -9.979 1.00 95.62 71 LEU A C 1
ATOM 564 O O . LEU A 1 71 ? 1.299 4.155 -10.839 1.00 95.62 71 LEU A O 1
ATOM 568 N N . SER A 1 72 ? 3.206 4.748 -9.820 1.00 94.12 72 SER A N 1
ATOM 569 C CA . SER A 1 72 ? 3.588 5.789 -10.772 1.00 94.12 72 SER A CA 1
ATOM 570 C C . SER A 1 72 ? 5.025 5.545 -11.197 1.00 94.12 72 SER A C 1
ATOM 572 O O . SER A 1 72 ? 5.929 5.621 -10.369 1.00 94.12 72 SER A O 1
ATOM 574 N N . ILE A 1 73 ? 5.239 5.282 -12.479 1.00 91.75 73 ILE A N 1
ATOM 575 C CA . ILE A 1 73 ? 6.550 4.989 -13.055 1.00 91.75 73 ILE A CA 1
ATOM 576 C C . ILE A 1 73 ? 6.911 6.147 -13.970 1.00 91.75 73 ILE A C 1
ATOM 578 O O . ILE A 1 73 ? 6.164 6.474 -14.886 1.00 91.75 73 ILE A O 1
ATOM 582 N N . ARG A 1 74 ? 8.048 6.790 -13.725 1.00 89.81 74 ARG A N 1
ATOM 583 C CA . ARG A 1 74 ? 8.585 7.840 -14.588 1.00 89.81 74 ARG A CA 1
ATOM 584 C C . ARG A 1 74 ? 9.905 7.372 -15.170 1.00 89.81 74 ARG A C 1
ATOM 586 O O . ARG A 1 74 ? 10.891 7.266 -14.445 1.00 89.81 74 ARG A O 1
ATOM 593 N N . ALA A 1 75 ? 9.913 7.121 -16.471 1.00 87.25 75 ALA A N 1
ATOM 594 C CA . ALA A 1 75 ? 11.120 6.832 -17.223 1.00 87.25 75 ALA A CA 1
ATOM 595 C C . ALA A 1 75 ? 11.776 8.142 -17.667 1.00 87.25 75 ALA A C 1
ATOM 597 O O . ALA A 1 75 ? 11.123 9.071 -18.153 1.00 87.25 75 ALA A O 1
ATOM 598 N N . SER A 1 76 ? 13.088 8.215 -17.506 1.00 86.50 76 SER A N 1
ATOM 599 C CA . SER A 1 76 ? 13.913 9.331 -17.952 1.00 86.50 76 SER A CA 1
ATOM 600 C C . SER A 1 76 ? 15.215 8.824 -18.549 1.00 86.50 76 SER A C 1
ATOM 602 O O . SER A 1 76 ? 15.679 7.738 -18.215 1.00 86.50 76 SER A O 1
ATOM 604 N N . ASN A 1 77 ? 15.818 9.599 -19.438 1.00 81.56 77 ASN A N 1
ATOM 605 C CA . ASN A 1 77 ? 17.134 9.277 -19.971 1.00 81.56 77 ASN A CA 1
ATOM 606 C C . ASN A 1 77 ? 18.193 9.471 -18.874 1.00 81.56 77 ASN A C 1
ATOM 608 O O . ASN A 1 77 ? 18.241 10.517 -18.226 1.00 81.56 77 ASN A O 1
ATOM 612 N N . ALA A 1 78 ? 19.057 8.477 -18.666 1.00 75.94 78 ALA A N 1
ATOM 613 C CA . ALA A 1 78 ? 20.040 8.509 -17.585 1.00 75.94 78 ALA A CA 1
ATOM 614 C C . ALA A 1 78 ? 21.100 9.615 -17.746 1.00 75.94 78 ALA A C 1
ATOM 616 O O . ALA A 1 78 ? 21.711 10.016 -16.758 1.00 75.94 78 ALA A O 1
ATOM 617 N N . ARG A 1 79 ? 21.340 10.120 -18.968 1.00 76.38 79 ARG A N 1
ATOM 618 C CA . ARG A 1 79 ? 22.362 11.152 -19.226 1.00 76.38 79 ARG A CA 1
ATOM 619 C C . ARG A 1 79 ? 21.866 12.567 -18.974 1.00 76.38 79 ARG A C 1
ATOM 621 O O . ARG A 1 79 ? 22.546 13.335 -18.304 1.00 76.38 79 ARG A O 1
ATOM 628 N N . ASP A 1 80 ? 20.724 12.923 -19.551 1.00 80.06 80 ASP A N 1
ATOM 629 C CA . ASP A 1 80 ? 20.213 14.301 -19.554 1.00 80.06 80 ASP A CA 1
ATOM 630 C C . ASP A 1 80 ? 18.954 14.482 -18.691 1.00 80.06 80 ASP A C 1
ATOM 632 O O . ASP A 1 80 ? 18.452 15.599 -18.560 1.00 80.06 80 ASP A O 1
ATOM 636 N N . ARG A 1 81 ? 18.464 13.400 -18.065 1.00 77.12 81 ARG A N 1
ATOM 637 C CA . ARG A 1 81 ? 17.271 13.367 -17.203 1.00 77.12 81 ARG A CA 1
ATOM 638 C C . ARG A 1 81 ? 15.998 13.848 -17.913 1.00 77.12 81 ARG A C 1
ATOM 640 O O . ARG A 1 81 ? 15.004 14.171 -17.256 1.00 77.12 81 ARG A O 1
ATOM 647 N N . SER A 1 82 ? 16.002 13.877 -19.246 1.00 80.19 82 SER A N 1
ATOM 648 C CA . SER A 1 82 ? 14.805 14.160 -20.033 1.00 80.19 82 SER A CA 1
ATOM 649 C C . SER A 1 82 ? 13.750 13.091 -19.758 1.00 80.19 82 SER A C 1
ATOM 651 O O . SER A 1 82 ? 14.058 11.902 -19.672 1.00 80.19 82 SER A O 1
ATOM 653 N N . VAL A 1 83 ? 12.502 13.514 -19.541 1.00 80.94 83 VAL A N 1
ATOM 654 C CA . VAL A 1 83 ? 11.397 12.580 -19.297 1.00 80.94 83 VAL A CA 1
ATOM 655 C C . VAL A 1 83 ? 11.044 11.916 -20.609 1.00 80.94 83 VAL A C 1
ATOM 657 O O . VAL A 1 83 ? 10.726 12.604 -21.575 1.00 80.94 83 VAL A O 1
ATOM 660 N N . LEU A 1 84 ? 11.088 10.592 -20.611 1.00 77.12 84 LEU A N 1
ATOM 661 C CA . LEU A 1 84 ? 10.679 9.788 -21.750 1.00 77.12 84 LEU A CA 1
ATOM 662 C C . LEU A 1 84 ? 9.192 9.468 -21.624 1.00 77.12 84 LEU A C 1
ATOM 664 O O . LEU A 1 84 ? 8.409 9.784 -22.512 1.00 77.12 84 LEU A O 1
ATOM 668 N N . GLU A 1 85 ? 8.797 8.914 -20.476 1.00 81.75 85 GLU A N 1
ATOM 669 C CA . GLU A 1 85 ? 7.447 8.400 -20.270 1.00 81.75 85 GLU A CA 1
ATOM 670 C C . GLU A 1 85 ? 7.023 8.503 -18.802 1.00 81.75 85 GLU A C 1
ATOM 672 O O . GLU A 1 85 ? 7.847 8.503 -17.882 1.00 81.75 85 GLU A O 1
ATOM 677 N N . THR A 1 86 ? 5.720 8.639 -18.561 1.00 85.06 86 THR A N 1
ATOM 678 C CA . THR A 1 86 ? 5.134 8.543 -17.222 1.00 85.06 86 THR A CA 1
ATOM 679 C C . THR A 1 86 ? 3.880 7.693 -17.276 1.00 85.06 86 THR A C 1
ATOM 681 O O . THR A 1 86 ? 2.904 8.061 -17.923 1.00 85.06 86 THR A O 1
ATOM 684 N N . GLU A 1 87 ? 3.897 6.597 -16.537 1.00 88.25 87 GLU A N 1
ATOM 685 C CA . GLU A 1 87 ? 2.799 5.651 -16.429 1.00 88.25 87 GLU A CA 1
ATOM 686 C C . GLU A 1 87 ? 2.209 5.703 -15.019 1.00 88.25 87 GLU A C 1
ATOM 688 O O . GLU A 1 87 ? 2.930 5.837 -14.026 1.00 88.25 87 GLU A O 1
ATOM 693 N N . ARG A 1 88 ? 0.880 5.625 -14.921 1.00 92.56 88 ARG A N 1
ATOM 694 C CA . ARG A 1 88 ? 0.155 5.576 -13.648 1.00 92.56 88 ARG A CA 1
ATOM 695 C C . ARG A 1 88 ? -0.836 4.433 -13.683 1.00 92.56 88 ARG A C 1
ATOM 697 O O . ARG A 1 88 ? -1.714 4.399 -14.540 1.00 92.56 88 ARG A O 1
ATOM 704 N N . LEU A 1 89 ? -0.706 3.531 -12.726 1.00 93.81 89 LEU A N 1
ATOM 705 C CA . LEU A 1 89 ? -1.404 2.258 -12.707 1.00 93.81 89 LEU A CA 1
ATOM 706 C C . LEU A 1 89 ? -2.119 2.061 -11.383 1.00 93.81 89 LEU A C 1
ATOM 708 O O . LEU A 1 89 ? -1.637 2.470 -10.325 1.00 93.81 89 LEU A O 1
ATOM 712 N N . ARG A 1 90 ? -3.258 1.374 -11.454 1.00 95.88 90 ARG A N 1
ATOM 713 C CA . ARG A 1 90 ? -3.958 0.846 -10.288 1.00 95.88 90 ARG A CA 1
ATOM 714 C C . ARG A 1 90 ? -4.004 -0.670 -10.418 1.00 95.88 90 ARG A C 1
ATOM 716 O O . ARG A 1 90 ? -4.577 -1.185 -11.372 1.00 95.88 90 ARG A O 1
ATOM 723 N N . LEU A 1 91 ? -3.356 -1.353 -9.487 1.00 96.25 91 LEU A N 1
ATOM 724 C CA . LEU A 1 91 ? -3.236 -2.807 -9.446 1.00 96.25 91 LEU A CA 1
ATOM 725 C C . LEU A 1 91 ? -4.126 -3.369 -8.337 1.00 96.25 91 LEU A C 1
ATOM 727 O O . LEU A 1 91 ? -4.409 -2.678 -7.356 1.00 96.25 91 LEU A O 1
ATOM 731 N N . ASN A 1 92 ? -4.536 -4.627 -8.481 1.00 96.69 92 ASN A N 1
ATOM 732 C CA . ASN A 1 92 ? -5.304 -5.333 -7.454 1.00 96.69 92 ASN A CA 1
ATOM 733 C C . ASN A 1 92 ? -4.434 -5.634 -6.223 1.00 96.69 92 ASN A C 1
ATOM 735 O O . ASN A 1 92 ? -3.218 -5.778 -6.344 1.00 96.69 92 ASN A O 1
ATOM 739 N N . GLY A 1 93 ? -5.056 -5.781 -5.048 1.00 93.44 93 GLY A N 1
ATOM 740 C CA . GLY A 1 93 ? -4.342 -5.995 -3.779 1.00 93.44 93 GLY A CA 1
ATOM 741 C C . GLY A 1 93 ? -3.527 -7.289 -3.711 1.00 93.44 93 GLY A C 1
ATOM 742 O O . GLY A 1 93 ? -2.548 -7.370 -2.979 1.00 93.44 93 GLY A O 1
ATOM 743 N N . SER A 1 94 ? -3.871 -8.282 -4.536 1.00 94.31 94 SER A N 1
ATOM 744 C CA . SER A 1 94 ? -3.125 -9.538 -4.657 1.00 94.31 94 SER A CA 1
ATOM 745 C C . SER A 1 94 ? -1.871 -9.436 -5.536 1.00 94.31 94 SER A C 1
ATOM 747 O O . SER A 1 94 ? -1.128 -10.408 -5.654 1.00 94.31 94 SER A O 1
ATOM 749 N N . VAL A 1 95 ? -1.661 -8.309 -6.224 1.00 95.69 95 VAL A N 1
ATOM 750 C CA . VAL A 1 95 ? -0.548 -8.130 -7.161 1.00 95.69 95 VAL A CA 1
ATOM 751 C C . VAL A 1 95 ? 0.663 -7.574 -6.425 1.00 95.69 95 VAL A C 1
ATOM 753 O O . VAL A 1 95 ? 0.601 -6.509 -5.816 1.00 95.69 95 VAL A O 1
ATOM 756 N N . THR A 1 96 ? 1.784 -8.279 -6.547 1.00 95.12 96 THR A N 1
ATOM 757 C CA . THR A 1 96 ? 3.074 -7.914 -5.937 1.00 95.12 96 THR A CA 1
ATOM 758 C C . THR A 1 96 ? 4.213 -7.842 -6.960 1.00 95.12 96 THR A C 1
ATOM 760 O O . THR A 1 96 ? 5.390 -7.888 -6.603 1.00 95.12 96 THR A O 1
ATOM 763 N N . GLU A 1 97 ? 3.871 -7.800 -8.250 1.00 94.44 97 GLU A N 1
ATOM 764 C CA . GLU A 1 97 ? 4.819 -7.737 -9.361 1.00 94.44 97 GLU A CA 1
ATOM 765 C C . GLU A 1 97 ? 4.212 -6.962 -10.538 1.00 94.44 97 GLU A C 1
ATOM 767 O O . GLU A 1 97 ? 3.032 -7.118 -10.858 1.00 94.44 97 GLU A O 1
ATOM 772 N N . HIS A 1 98 ? 5.021 -6.141 -11.206 1.00 92.25 98 HIS A N 1
ATOM 773 C CA . HIS A 1 98 ? 4.633 -5.443 -12.429 1.00 92.25 98 HIS A CA 1
ATOM 774 C C . HIS A 1 98 ? 5.824 -5.317 -13.385 1.00 92.25 98 HIS A C 1
ATOM 776 O O . HIS A 1 98 ? 6.910 -4.900 -12.983 1.00 92.25 98 HIS A O 1
ATOM 782 N N . ARG A 1 99 ? 5.640 -5.689 -14.655 1.00 88.38 99 ARG A N 1
ATOM 783 C CA . ARG A 1 99 ? 6.690 -5.578 -15.680 1.00 88.38 99 ARG A CA 1
ATOM 784 C C . ARG A 1 99 ? 6.882 -4.125 -16.081 1.00 88.38 99 ARG A C 1
ATOM 786 O O . ARG A 1 99 ? 5.899 -3.439 -16.316 1.00 88.38 99 ARG A O 1
ATOM 793 N N . LEU A 1 100 ? 8.131 -3.680 -16.185 1.00 81.75 100 LEU A N 1
ATOM 794 C CA . LEU A 1 100 ? 8.408 -2.344 -16.706 1.00 81.75 100 LEU A CA 1
ATOM 795 C C . LEU A 1 100 ? 8.087 -2.269 -18.212 1.00 81.75 100 LEU A C 1
ATOM 797 O O . LEU A 1 100 ? 8.256 -3.276 -18.908 1.00 81.75 100 LEU A O 1
ATOM 801 N N . PRO A 1 101 ? 7.676 -1.094 -18.728 1.00 71.31 101 PRO A N 1
ATOM 802 C CA . PRO A 1 101 ? 7.596 -0.840 -20.166 1.00 71.31 101 PRO A CA 1
ATOM 803 C C . PRO A 1 101 ? 8.932 -1.135 -20.861 1.00 71.31 101 PRO A C 1
ATOM 805 O O . PRO A 1 101 ? 9.994 -0.975 -20.249 1.00 71.31 101 PRO A O 1
ATOM 808 N N . GLU A 1 102 ? 8.872 -1.581 -22.124 1.00 62.84 102 GLU A N 1
ATOM 809 C CA . GLU A 1 102 ? 10.029 -2.080 -22.880 1.00 62.84 102 GLU A CA 1
ATOM 810 C C . GLU A 1 102 ? 11.268 -1.177 -22.758 1.00 62.84 102 GLU A C 1
ATOM 812 O O . GLU A 1 102 ? 11.237 0.040 -22.936 1.00 62.84 102 GLU A O 1
ATOM 817 N N . HIS A 1 103 ? 12.379 -1.824 -22.413 1.00 57.12 103 HIS A N 1
ATOM 818 C CA . HIS A 1 103 ? 13.627 -1.214 -21.983 1.00 57.12 103 HIS A CA 1
ATOM 819 C C . HIS A 1 103 ? 14.324 -0.429 -23.104 1.00 57.12 103 HIS A C 1
ATOM 821 O O . HIS A 1 103 ? 14.873 -1.023 -24.032 1.00 57.12 103 HIS A O 1
ATOM 827 N N . SER A 1 104 ? 14.443 0.893 -22.970 1.00 53.66 104 SER A N 1
ATOM 828 C CA . SER A 1 104 ? 15.483 1.650 -23.675 1.00 53.66 104 SER A CA 1
ATOM 829 C C . SER A 1 104 ? 16.798 1.577 -22.879 1.00 53.66 104 SER A C 1
ATOM 831 O O . SER A 1 104 ? 16.839 2.044 -21.736 1.00 53.66 104 SER A O 1
ATOM 833 N N . PRO A 1 105 ? 17.890 1.008 -23.429 1.00 62.38 105 PRO A N 1
ATOM 834 C CA . PRO A 1 105 ? 19.185 0.964 -22.751 1.00 62.38 105 PRO A CA 1
ATOM 835 C C . PRO A 1 105 ? 19.636 2.366 -22.313 1.00 62.38 105 PRO A C 1
ATOM 837 O O . PRO A 1 105 ? 19.629 3.296 -23.118 1.00 62.38 105 PRO A O 1
ATOM 840 N N . GLY A 1 106 ? 20.047 2.523 -21.050 1.00 67.50 106 GLY A N 1
ATOM 841 C CA . GLY A 1 106 ? 20.440 3.827 -20.499 1.00 67.50 106 GLY A CA 1
ATOM 842 C C . GLY A 1 106 ? 19.275 4.674 -19.972 1.00 67.50 106 GLY A C 1
ATOM 843 O O . GLY A 1 106 ? 19.371 5.901 -19.975 1.00 67.50 106 GLY A O 1
ATOM 844 N N . SER A 1 107 ? 18.186 4.042 -19.527 1.00 77.62 107 SER A N 1
ATOM 845 C CA . SER A 1 107 ? 17.057 4.719 -18.875 1.00 77.62 107 SER A CA 1
ATOM 846 C C . SER A 1 107 ? 17.146 4.631 -17.346 1.00 77.62 107 SER A C 1
ATOM 848 O O . SER A 1 107 ? 17.560 3.607 -16.790 1.00 77.62 107 SER A O 1
ATOM 850 N N . SER A 1 108 ? 16.715 5.695 -16.674 1.00 85.69 108 SER A N 1
ATOM 851 C CA . SER A 1 108 ? 16.487 5.785 -15.231 1.00 85.69 108 SER A CA 1
ATOM 852 C C . SER A 1 108 ? 14.989 5.813 -14.942 1.00 85.69 108 SER A C 1
ATOM 854 O O . SER A 1 108 ? 14.248 6.579 -15.562 1.00 85.69 108 SER A O 1
ATOM 856 N N . TYR A 1 109 ? 14.548 5.022 -13.969 1.00 87.12 109 TYR A N 1
ATOM 857 C CA . TYR A 1 109 ? 13.147 4.900 -13.576 1.00 87.12 109 TYR A CA 1
ATOM 858 C C . TYR A 1 109 ? 12.958 5.415 -12.157 1.00 87.12 109 TYR A C 1
ATOM 860 O O . TYR A 1 109 ? 13.557 4.879 -11.230 1.00 87.12 109 TYR A O 1
ATOM 868 N N . ALA A 1 110 ? 12.095 6.409 -11.977 1.00 91.56 110 ALA A N 1
ATOM 869 C CA . ALA A 1 110 ? 11.596 6.810 -10.667 1.00 91.56 110 ALA A CA 1
ATOM 870 C C . ALA A 1 110 ? 10.216 6.182 -10.459 1.00 91.56 110 ALA A C 1
ATOM 872 O O . ALA A 1 110 ? 9.281 6.462 -11.210 1.00 91.56 110 ALA A O 1
ATOM 873 N N . VAL A 1 111 ? 10.098 5.316 -9.458 1.00 93.88 111 VAL A N 1
ATOM 874 C CA . VAL A 1 111 ? 8.896 4.530 -9.181 1.00 93.88 111 VAL A CA 1
ATOM 875 C C . VAL A 1 111 ? 8.343 4.913 -7.820 1.00 93.88 111 VAL A C 1
ATOM 877 O O . VAL A 1 111 ? 9.046 4.826 -6.815 1.00 93.88 111 VAL A O 1
ATOM 880 N N . MET A 1 112 ? 7.075 5.311 -7.787 1.00 96.12 112 MET A N 1
ATOM 881 C CA . MET A 1 112 ? 6.311 5.501 -6.558 1.00 96.12 112 MET A CA 1
ATOM 882 C C . MET A 1 112 ? 5.275 4.395 -6.417 1.00 96.12 112 MET A C 1
ATOM 884 O O . MET A 1 112 ? 4.568 4.105 -7.381 1.00 96.12 112 MET A O 1
ATOM 888 N N . ILE A 1 113 ? 5.159 3.823 -5.221 1.00 97.50 113 ILE A N 1
ATOM 889 C CA . ILE A 1 113 ? 4.140 2.828 -4.878 1.00 97.50 113 ILE A CA 1
ATOM 890 C C . ILE A 1 113 ? 3.466 3.169 -3.549 1.00 97.50 113 ILE A C 1
ATOM 892 O O . ILE A 1 113 ? 4.144 3.502 -2.580 1.00 97.50 113 ILE A O 1
ATOM 896 N N . GLN A 1 114 ? 2.141 3.054 -3.491 1.00 97.50 114 GLN A N 1
ATOM 897 C CA . GLN A 1 114 ? 1.357 3.178 -2.257 1.00 97.50 114 GLN A CA 1
ATOM 898 C C . GLN A 1 114 ? 0.214 2.160 -2.219 1.00 97.50 114 GLN A C 1
ATOM 900 O O . GLN A 1 114 ? -0.317 1.780 -3.266 1.00 97.50 114 GLN A O 1
ATOM 905 N N . GLY A 1 115 ? -0.148 1.721 -1.013 1.00 97.56 115 GLY A N 1
ATOM 906 C CA . GLY A 1 115 ? -1.286 0.831 -0.779 1.00 97.56 115 GLY A CA 1
ATOM 907 C C . GLY A 1 115 ? -2.622 1.569 -0.742 1.00 97.56 115 GLY A C 1
ATOM 908 O O . GLY A 1 115 ? -2.670 2.776 -0.492 1.00 97.56 115 GLY A O 1
ATOM 909 N N . LEU A 1 116 ? -3.705 0.828 -0.962 1.00 97.50 116 LEU A N 1
ATOM 910 C CA . LEU A 1 116 ? -5.084 1.304 -0.888 1.00 97.50 116 LEU A CA 1
ATOM 911 C C . LEU A 1 116 ? -5.929 0.404 0.025 1.00 97.50 116 LEU A C 1
ATOM 913 O O . LEU A 1 116 ? -5.922 -0.813 -0.158 1.00 97.50 116 LEU A O 1
ATOM 917 N N . THR A 1 117 ? -6.708 1.021 0.912 1.00 97.50 117 THR A N 1
ATOM 918 C CA . THR A 1 117 ? -7.857 0.428 1.633 1.00 97.50 117 THR A CA 1
ATOM 919 C C . THR A 1 117 ? -9.152 1.135 1.232 1.00 97.50 117 THR A C 1
ATOM 921 O O . THR A 1 117 ? -9.125 2.061 0.408 1.00 97.50 117 THR A O 1
ATOM 924 N N . ALA A 1 118 ? -10.295 0.748 1.810 1.00 96.00 118 ALA A N 1
ATOM 925 C CA . ALA A 1 118 ? -11.546 1.487 1.625 1.00 96.00 118 ALA A CA 1
ATOM 926 C C . ALA A 1 118 ? -11.455 2.922 2.178 1.00 96.00 118 ALA A C 1
ATOM 928 O O . ALA A 1 118 ? -12.073 3.835 1.629 1.00 96.00 118 ALA A O 1
ATOM 929 N N . ALA A 1 119 ? -10.621 3.139 3.202 1.00 96.62 119 ALA A N 1
ATOM 930 C CA . ALA A 1 119 ? -10.346 4.457 3.775 1.00 96.62 119 ALA A CA 1
ATOM 931 C C . ALA A 1 119 ? -9.474 5.360 2.879 1.00 96.62 119 ALA A C 1
ATOM 933 O O . ALA A 1 119 ? -9.442 6.577 3.073 1.00 96.62 119 ALA A O 1
ATOM 934 N N . GLY A 1 120 ? -8.778 4.797 1.884 1.00 96.50 120 GLY A N 1
ATOM 935 C CA . GLY A 1 120 ? -8.025 5.552 0.883 1.00 96.50 120 GLY A CA 1
ATOM 936 C C . GLY A 1 120 ? -6.572 5.111 0.718 1.00 96.50 120 GLY A C 1
ATOM 937 O O . GLY A 1 120 ? -6.204 3.971 0.995 1.00 96.50 120 GLY A O 1
ATOM 938 N N . ALA A 1 121 ? -5.747 6.021 0.195 1.00 97.31 121 ALA A N 1
ATOM 939 C CA . ALA A 1 121 ? -4.345 5.755 -0.109 1.00 97.31 121 ALA A CA 1
ATOM 940 C C . ALA A 1 121 ? -3.424 6.027 1.080 1.00 97.31 121 ALA A C 1
ATOM 942 O O . ALA A 1 121 ? -3.497 7.086 1.704 1.00 97.31 121 ALA A O 1
ATOM 943 N N . GLY A 1 122 ? -2.534 5.073 1.342 1.00 97.19 122 GLY A N 1
ATOM 944 C CA . GLY A 1 122 ? -1.461 5.203 2.319 1.00 97.19 122 GLY A CA 1
ATOM 945 C C . GLY A 1 122 ? -0.298 6.070 1.822 1.00 97.19 122 GLY A C 1
ATOM 946 O O . GLY A 1 122 ? -0.334 6.607 0.711 1.00 97.19 122 GLY A O 1
ATOM 947 N N . PRO A 1 123 ? 0.773 6.195 2.620 1.00 97.50 123 PRO A N 1
ATOM 948 C CA . PRO A 1 123 ? 1.980 6.895 2.210 1.00 97.50 123 PRO A CA 1
ATOM 949 C C . PRO A 1 123 ? 2.700 6.161 1.070 1.00 97.50 123 PRO A C 1
ATOM 951 O O . PRO A 1 123 ? 2.744 4.930 1.029 1.00 97.50 123 PRO A O 1
ATOM 954 N N . ALA A 1 124 ? 3.339 6.922 0.177 1.00 97.06 124 ALA A N 1
ATOM 955 C CA . ALA A 1 124 ? 4.095 6.368 -0.941 1.00 97.06 124 ALA A CA 1
ATOM 956 C C . ALA A 1 124 ? 5.561 6.063 -0.597 1.00 97.06 124 ALA A C 1
ATOM 958 O O . ALA A 1 124 ? 6.244 6.838 0.078 1.00 97.06 124 ALA A O 1
ATOM 959 N N . LEU A 1 125 ? 6.069 4.956 -1.138 1.00 97.31 125 LEU A N 1
ATOM 960 C CA . LEU A 1 125 ? 7.491 4.649 -1.236 1.00 97.31 125 LEU A CA 1
ATOM 961 C C . LEU A 1 125 ? 8.004 5.065 -2.620 1.00 97.31 125 LEU A C 1
ATOM 963 O O . LEU A 1 125 ? 7.498 4.583 -3.630 1.00 97.31 125 LEU A O 1
ATOM 967 N N . LEU A 1 126 ? 9.029 5.920 -2.657 1.00 95.88 126 LEU A N 1
ATOM 968 C CA . LEU A 1 126 ? 9.754 6.300 -3.873 1.00 95.88 126 LEU A CA 1
ATOM 969 C C . LEU A 1 126 ? 11.082 5.532 -3.958 1.00 95.88 126 LEU A C 1
ATOM 971 O O . LEU A 1 126 ? 11.864 5.525 -3.001 1.00 95.88 126 LEU A O 1
ATOM 975 N N . ARG A 1 127 ? 11.359 4.929 -5.116 1.00 93.44 127 ARG A N 1
ATOM 976 C CA . ARG A 1 127 ? 12.647 4.307 -5.456 1.00 93.44 127 ARG A CA 1
ATOM 977 C C . ARG A 1 127 ? 13.092 4.692 -6.857 1.00 93.44 127 ARG A C 1
ATOM 979 O O . ARG A 1 127 ? 12.268 4.837 -7.755 1.00 93.44 127 ARG A O 1
ATOM 986 N N . GLU A 1 128 ? 14.402 4.818 -7.033 1.00 91.00 128 GLU A N 1
ATOM 987 C CA . GLU A 1 128 ? 15.023 5.057 -8.333 1.00 91.00 128 GLU A CA 1
ATOM 988 C C . GLU A 1 128 ? 15.833 3.833 -8.771 1.00 91.00 128 GLU A C 1
ATOM 990 O O . GLU A 1 128 ? 16.585 3.266 -7.981 1.00 91.00 128 GLU A O 1
ATOM 995 N N . PHE A 1 129 ? 15.692 3.444 -10.037 1.00 86.31 129 PHE A N 1
ATOM 996 C CA . PHE A 1 129 ? 16.405 2.327 -10.659 1.00 86.31 129 PHE A CA 1
ATOM 997 C C . PHE A 1 129 ? 17.143 2.801 -11.914 1.00 86.31 129 PHE A C 1
ATOM 999 O O . PHE A 1 129 ? 16.636 3.651 -12.647 1.00 86.31 129 PHE A O 1
ATOM 1006 N N . HIS A 1 130 ? 18.319 2.231 -12.190 1.00 80.25 130 HIS A N 1
ATOM 1007 C CA . HIS A 1 130 ? 19.175 2.619 -13.316 1.00 80.25 130 HIS A CA 1
ATOM 1008 C C . HIS A 1 130 ? 19.491 1.420 -14.212 1.00 80.25 130 HIS A C 1
ATOM 1010 O O . HIS A 1 130 ? 20.020 0.416 -13.743 1.00 80.25 130 HIS A O 1
ATOM 1016 N N . THR A 1 131 ? 19.214 1.530 -15.513 1.00 71.50 131 THR A N 1
ATOM 1017 C CA . THR A 1 131 ? 19.526 0.469 -16.485 1.00 71.50 131 THR A CA 1
ATOM 1018 C C . THR A 1 131 ? 20.818 0.762 -17.246 1.00 71.50 131 THR A C 1
ATOM 1020 O O . THR A 1 131 ? 20.977 1.834 -17.826 1.00 71.50 131 THR A O 1
ATOM 1023 N N . ASN A 1 132 ? 21.755 -0.193 -17.268 1.00 61.19 132 ASN A N 1
ATOM 1024 C CA . ASN A 1 132 ? 23.000 -0.065 -18.031 1.00 61.19 132 ASN A CA 1
ATOM 1025 C C . ASN A 1 132 ? 22.821 -0.482 -19.501 1.00 61.19 132 ASN A C 1
ATOM 1027 O O . ASN A 1 132 ? 21.926 -1.249 -19.857 1.00 61.19 132 ASN A O 1
ATOM 1031 N N . SER A 1 133 ? 23.712 0.018 -20.362 1.00 50.12 133 SER A N 1
ATOM 1032 C CA . SER A 1 133 ? 23.669 -0.105 -21.829 1.00 50.12 133 SER A CA 1
ATOM 1033 C C . SER A 1 133 ? 23.746 -1.535 -22.388 1.00 50.12 133 SER A C 1
ATOM 1035 O O . SER A 1 133 ? 23.543 -1.721 -23.583 1.00 50.12 133 SER A O 1
ATOM 1037 N N . SER A 1 134 ? 24.003 -2.547 -21.556 1.00 49.44 134 SER A N 1
ATOM 1038 C CA . SER A 1 134 ? 24.028 -3.968 -21.934 1.00 49.44 134 SER A CA 1
ATOM 1039 C C . SER A 1 134 ? 22.718 -4.716 -21.649 1.00 49.44 134 SER A C 1
ATOM 1041 O O . SER A 1 134 ? 22.676 -5.936 -21.787 1.00 49.44 134 SER A O 1
ATOM 1043 N N . GLY A 1 135 ? 21.662 -4.026 -21.199 1.00 48.38 135 GLY A N 1
ATOM 1044 C CA . GLY A 1 135 ? 20.422 -4.668 -20.739 1.00 48.38 135 GLY A CA 1
ATOM 1045 C C . GLY A 1 135 ? 20.568 -5.398 -19.397 1.00 48.38 135 GLY A C 1
ATOM 1046 O O . GLY A 1 135 ? 19.601 -5.958 -18.895 1.00 48.38 135 GLY A O 1
ATOM 1047 N N . LYS A 1 136 ? 21.760 -5.367 -18.785 1.00 45.84 136 LYS A N 1
ATOM 1048 C CA . LYS A 1 136 ? 22.034 -5.926 -17.460 1.00 45.84 136 LYS A CA 1
ATOM 1049 C C . LYS A 1 136 ? 22.194 -4.782 -16.464 1.00 45.84 136 LYS A C 1
ATOM 1051 O O . LYS A 1 136 ? 23.076 -3.943 -16.636 1.00 45.84 136 LYS A O 1
ATOM 1056 N N . LEU A 1 137 ? 21.318 -4.717 -15.463 1.00 50.28 137 LEU A N 1
ATOM 1057 C CA . LEU A 1 137 ? 21.338 -3.666 -14.444 1.00 50.28 137 LEU A CA 1
ATOM 1058 C C . LEU A 1 137 ? 22.526 -3.835 -13.486 1.00 50.28 137 LEU A C 1
ATOM 1060 O O . LEU A 1 137 ? 22.856 -4.955 -13.099 1.00 50.28 137 LEU A O 1
ATOM 1064 N N . CYS A 1 138 ? 23.148 -2.718 -13.101 1.00 49.66 138 CYS A N 1
ATOM 1065 C CA . CYS A 1 138 ? 24.110 -2.676 -11.999 1.00 49.66 138 CYS A CA 1
ATOM 1066 C C . CYS A 1 138 ? 23.409 -2.219 -10.715 1.00 49.66 138 CYS A C 1
ATOM 1068 O O . CYS A 1 138 ? 22.592 -1.299 -10.766 1.00 49.66 138 CYS A O 1
ATOM 1070 N N . CYS A 1 139 ? 23.748 -2.894 -9.613 1.00 42.72 139 CYS A N 1
ATOM 1071 C CA . CYS A 1 139 ? 23.297 -2.615 -8.250 1.00 42.72 139 CYS A CA 1
ATOM 1072 C C . CYS A 1 139 ? 23.991 -1.390 -7.650 1.00 42.72 139 CYS A C 1
ATOM 1074 O O . CYS A 1 139 ? 25.200 -1.212 -7.933 1.00 42.72 139 CYS A O 1
#

Secondary structure (DSSP, 8-state):
----PPPPPPTT-EEEEEEEETTTEEEEEEEEEPPP-PPPPPS-EEEETTTTEEEEPPPPGGGS---EEEEEEEEEETTT--EEEEEEEEEETT--EEEPSP--TTEEEEEEEEEEETTEE-PPEEEEEE--TTS----

Sequence (139 aa):
EGTVTCSPLQPFTEYSVTIDLPPNTTIFSWLFTTEETVPDKPEELWLDPDRGSLRWNSLPSCNGEIIGYQLSIRASNARDRSVLETERLRLNGSVTEHRLPEHSPGSSYAVMIQGLTAAGAGPALLREFHTNSSGKLCC

Organism: NCBI:txid221966